Protein AF-A0A539D5G8-F1 (afdb_monomer_lite)

Foldseek 3Di:
DVVLVVCLVVVHFKDKDKDAPLCVVVVVVVQKDFDDPPPVCVVCVVRDPNITIIMHTRDD

Structure (mmCIF, N/CA/C/O backbone):
data_AF-A0A539D5G8-F1
#
_entry.id   AF-A0A539D5G8-F1
#
loop_
_atom_site.group_PDB
_atom_site.id
_atom_site.type_symbol
_atom_site.label_atom_id
_atom_site.label_alt_id
_atom_site.label_comp_id
_atom_site.label_asym_id
_atom_site.label_entity_id
_atom_site.label_seq_id
_atom_site.pdbx_PDB_ins_code
_atom_site.Cartn_x
_atom_site.Cartn_y
_atom_site.Cartn_z
_atom_site.occupancy
_atom_site.B_iso_or_equiv
_atom_site.auth_seq_id
_atom_site.auth_comp_id
_atom_site.auth_asym_id
_atom_site.auth_atom_id
_atom_site.pdbx_PDB_model_num
ATOM 1 N N . GLU A 1 1 ? 7.389 -2.660 12.970 1.00 86.62 1 GLU A N 1
ATOM 2 C CA . GLU A 1 1 ? 6.532 -2.869 14.161 1.00 86.62 1 GLU A CA 1
ATOM 3 C C . GLU A 1 1 ? 6.209 -1.611 14.972 1.00 86.62 1 GLU A C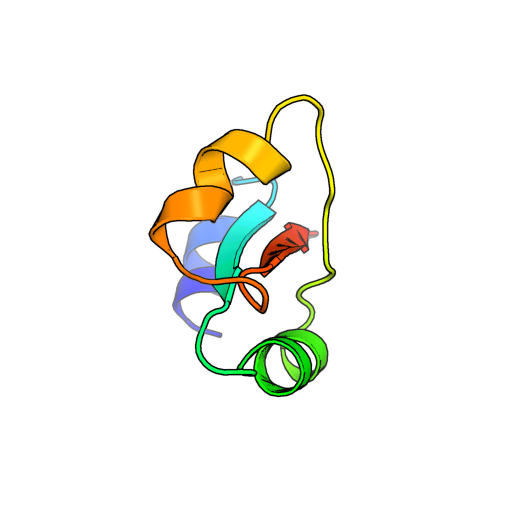 1
ATOM 5 O O . GLU A 1 1 ? 5.031 -1.297 15.022 1.00 86.62 1 GLU A O 1
ATOM 10 N N . ARG A 1 2 ? 7.158 -0.837 15.534 1.00 94.38 2 ARG A N 1
ATOM 11 C CA . ARG A 1 2 ? 6.812 0.359 16.351 1.00 94.38 2 ARG A CA 1
ATOM 12 C C . ARG A 1 2 ? 5.828 1.330 15.672 1.00 94.38 2 ARG A C 1
ATOM 14 O O . ARG A 1 2 ? 4.791 1.628 16.244 1.00 94.38 2 ARG A O 1
ATOM 21 N N . LEU A 1 3 ? 6.117 1.748 14.436 1.00 93.69 3 LEU A N 1
ATOM 22 C CA . LEU A 1 3 ? 5.239 2.645 13.670 1.00 93.69 3 LEU A CA 1
ATOM 23 C C . LEU A 1 3 ? 3.837 2.054 13.439 1.00 93.69 3 LEU A C 1
ATOM 25 O O . LEU A 1 3 ? 2.854 2.779 13.491 1.00 93.69 3 LEU A O 1
ATOM 29 N N . ALA A 1 4 ? 3.739 0.743 13.189 1.00 93.31 4 ALA A N 1
ATOM 30 C CA . ALA A 1 4 ? 2.452 0.075 12.999 1.00 93.31 4 ALA A CA 1
ATOM 31 C C . ALA A 1 4 ? 1.640 0.072 14.298 1.00 93.31 4 ALA A C 1
ATOM 33 O O . ALA A 1 4 ? 0.468 0.414 14.270 1.00 93.31 4 ALA A O 1
ATOM 34 N N . SER A 1 5 ? 2.281 -0.219 15.433 1.00 94.19 5 SER A N 1
ATOM 35 C CA . SER A 1 5 ? 1.635 -0.173 16.748 1.00 94.19 5 SER A CA 1
ATOM 36 C C . SER A 1 5 ? 1.143 1.229 17.112 1.00 94.19 5 SER A C 1
ATOM 38 O O . SER A 1 5 ? 0.023 1.366 17.594 1.00 94.19 5 SER A O 1
ATOM 40 N N . GLU A 1 6 ? 1.951 2.266 16.873 1.00 96.12 6 GLU A N 1
ATOM 41 C CA . GLU A 1 6 ? 1.558 3.659 17.127 1.00 96.12 6 GLU A CA 1
ATOM 42 C C . GLU A 1 6 ? 0.403 4.090 16.208 1.00 96.12 6 GLU A C 1
ATOM 44 O O . GLU A 1 6 ? -0.537 4.741 16.659 1.00 96.12 6 GLU A O 1
ATOM 49 N N . ALA A 1 7 ? 0.433 3.687 14.934 1.00 96.12 7 ALA A N 1
ATOM 50 C CA . ALA A 1 7 ? -0.629 3.991 13.982 1.00 96.12 7 ALA A CA 1
ATOM 51 C C . ALA A 1 7 ? -1.949 3.277 14.325 1.00 96.12 7 ALA A C 1
ATOM 53 O O . ALA A 1 7 ? -3.002 3.913 14.264 1.00 96.12 7 ALA A O 1
ATOM 54 N N . THR A 1 8 ? -1.894 2.009 14.746 1.00 95.62 8 THR A N 1
ATOM 55 C CA . THR A 1 8 ? -3.059 1.267 15.253 1.00 95.62 8 THR A CA 1
ATOM 56 C C . THR A 1 8 ? -3.643 1.959 16.485 1.00 95.62 8 THR A C 1
ATOM 58 O O . THR A 1 8 ? -4.824 2.285 16.495 1.00 95.62 8 THR A O 1
ATOM 61 N N . ALA A 1 9 ? -2.813 2.303 17.479 1.00 96.12 9 ALA A N 1
ATOM 62 C CA . ALA A 1 9 ? -3.270 2.989 18.693 1.00 96.12 9 ALA A CA 1
ATOM 63 C C . ALA A 1 9 ? -3.890 4.373 18.418 1.00 96.12 9 ALA A C 1
ATOM 65 O O . ALA A 1 9 ? -4.756 4.829 19.162 1.00 96.12 9 ALA A O 1
ATOM 66 N N . ALA A 1 10 ? -3.462 5.043 17.346 1.00 95.94 10 ALA A N 1
ATOM 67 C CA . ALA A 1 10 ? -4.039 6.302 16.883 1.00 95.94 10 ALA A CA 1
ATOM 68 C C . ALA A 1 10 ? -5.274 6.127 15.969 1.00 95.94 10 ALA A C 1
ATOM 70 O O . ALA A 1 10 ? -5.802 7.122 15.474 1.00 95.94 10 ALA A O 1
ATOM 71 N N . GLY A 1 11 ? -5.746 4.895 15.741 1.00 96.31 11 GLY A N 1
ATOM 72 C CA . GLY A 1 11 ? -6.947 4.597 14.956 1.00 96.31 11 GLY A CA 1
ATOM 73 C C . GLY A 1 11 ? -6.774 4.745 13.442 1.00 96.31 11 GLY A C 1
ATOM 74 O O . GLY A 1 11 ? -7.762 4.897 12.718 1.00 96.31 11 GLY A O 1
ATOM 75 N N . TRP A 1 12 ? -5.539 4.727 12.933 1.00 97.25 12 TRP A N 1
ATOM 76 C CA . TRP A 1 12 ? -5.304 4.772 11.492 1.00 97.25 12 TRP A CA 1
ATOM 77 C C . TRP A 1 12 ? -5.651 3.426 10.846 1.00 97.25 12 TRP A C 1
ATOM 79 O O . TRP A 1 12 ? -5.240 2.384 11.348 1.00 97.25 12 TRP A O 1
ATOM 89 N N . PRO A 1 13 ? -6.332 3.415 9.687 1.00 96.25 13 PRO A N 1
ATOM 90 C CA . PRO A 1 13 ? -6.813 2.171 9.082 1.00 96.25 13 PRO A CA 1
ATOM 91 C C . PRO A 1 13 ? -5.719 1.384 8.344 1.00 96.25 13 PRO A C 1
ATOM 93 O O . PRO A 1 13 ? -5.896 0.207 8.018 1.00 96.25 13 PRO A O 1
ATOM 96 N N . ALA A 1 14 ? -4.607 2.038 7.992 1.00 97.12 14 ALA A N 1
ATOM 97 C CA . ALA A 1 14 ? -3.544 1.435 7.202 1.00 97.12 14 ALA A CA 1
ATOM 98 C C . ALA A 1 14 ? -2.233 2.231 7.262 1.00 97.12 14 ALA A C 1
ATOM 100 O O . ALA A 1 14 ? -2.235 3.450 7.433 1.00 97.12 14 ALA A O 1
ATOM 101 N N . LEU A 1 15 ? -1.127 1.537 6.993 1.00 97.69 15 LEU A N 1
ATOM 102 C CA . LEU A 1 15 ? 0.129 2.131 6.535 1.00 97.69 15 LEU A CA 1
ATOM 103 C C . LEU A 1 15 ? 0.260 1.961 5.025 1.00 97.69 15 LEU A C 1
ATOM 105 O O . LEU A 1 15 ? -0.167 0.950 4.466 1.00 97.69 15 LEU A O 1
ATOM 109 N N . THR A 1 16 ? 0.901 2.926 4.369 1.00 97.56 16 THR A N 1
ATOM 110 C CA . THR A 1 16 ? 1.145 2.873 2.923 1.00 97.56 16 THR A CA 1
ATOM 111 C C . THR A 1 16 ? 2.569 3.301 2.607 1.00 97.56 16 THR A C 1
ATOM 113 O O . THR A 1 16 ? 3.134 4.132 3.319 1.00 97.56 16 THR A O 1
ATOM 116 N N . LEU A 1 17 ? 3.160 2.716 1.569 1.00 97.50 17 LEU A N 1
ATOM 117 C CA . LEU A 1 17 ? 4.512 3.030 1.113 1.00 97.50 17 LEU A CA 1
ATOM 118 C C . LEU A 1 17 ? 4.636 2.849 -0.400 1.00 97.50 17 LEU A C 1
ATOM 120 O O . LEU A 1 17 ? 3.781 2.231 -1.033 1.00 97.50 17 LEU A O 1
ATOM 124 N N . VAL A 1 18 ? 5.727 3.361 -0.965 1.00 97.56 18 VAL A N 1
ATOM 125 C CA . VAL A 1 18 ? 6.185 3.007 -2.311 1.00 97.56 18 VAL A CA 1
ATOM 126 C C . VAL A 1 18 ? 7.470 2.200 -2.167 1.00 97.56 18 VAL A C 1
ATOM 128 O O . VAL A 1 18 ? 8.475 2.715 -1.682 1.00 97.56 18 VAL A O 1
ATOM 131 N N . ALA A 1 19 ? 7.437 0.931 -2.560 1.00 97.69 19 ALA A N 1
ATOM 132 C CA . ALA A 1 19 ? 8.627 0.104 -2.675 1.00 97.69 19 ALA A CA 1
ATOM 133 C C . ALA A 1 19 ? 9.310 0.407 -4.010 1.00 97.69 19 ALA A C 1
ATOM 135 O O . ALA A 1 19 ? 8.650 0.418 -5.042 1.00 97.69 19 ALA A O 1
ATOM 136 N N . VAL A 1 20 ? 10.618 0.647 -3.984 1.00 95.81 20 VAL A N 1
ATOM 137 C CA . VAL A 1 20 ? 11.474 0.880 -5.159 1.00 95.81 20 VAL A CA 1
ATOM 138 C C . VAL A 1 20 ? 12.663 -0.079 -5.106 1.00 95.81 20 VAL A C 1
ATOM 140 O O . VAL A 1 20 ? 12.872 -0.713 -4.072 1.00 95.81 20 VAL A O 1
ATOM 143 N N . ASN A 1 21 ? 13.453 -0.178 -6.179 1.00 93.31 21 ASN A N 1
ATOM 144 C CA . ASN A 1 21 ? 14.651 -1.033 -6.231 1.00 93.31 21 ASN A CA 1
ATOM 145 C C . ASN A 1 21 ? 14.367 -2.492 -5.826 1.00 93.31 21 ASN A C 1
ATOM 147 O O . ASN A 1 21 ? 15.090 -3.063 -5.014 1.00 93.31 21 ASN A O 1
ATOM 151 N N . ASP A 1 22 ? 13.268 -3.052 -6.339 1.00 92.75 22 ASP A N 1
ATOM 152 C CA . ASP A 1 22 ? 12.828 -4.427 -6.065 1.00 92.75 22 ASP A CA 1
ATOM 153 C C . ASP A 1 22 ? 12.626 -4.751 -4.565 1.00 92.75 22 ASP A C 1
ATOM 155 O O . ASP A 1 22 ? 12.746 -5.884 -4.105 1.00 92.75 22 ASP A O 1
ATOM 159 N N . ALA A 1 23 ? 12.289 -3.741 -3.755 1.00 96.38 23 ALA A N 1
ATOM 160 C CA . ALA A 1 23 ? 12.042 -3.920 -2.323 1.00 96.38 23 ALA A CA 1
ATOM 161 C C . ALA A 1 23 ? 10.660 -4.522 -1.993 1.00 96.38 23 ALA A C 1
ATOM 163 O O . ALA A 1 23 ? 10.368 -4.760 -0.819 1.00 96.38 23 ALA A O 1
ATOM 164 N N . ALA A 1 24 ? 9.786 -4.760 -2.977 1.00 97.25 24 ALA A N 1
ATOM 165 C CA . ALA A 1 24 ? 8.429 -5.250 -2.717 1.00 97.25 24 ALA A CA 1
ATOM 166 C C . ALA A 1 24 ? 8.405 -6.589 -1.943 1.00 97.25 24 ALA A C 1
ATOM 168 O O . ALA A 1 24 ? 7.733 -6.639 -0.908 1.00 97.25 24 ALA A O 1
ATOM 169 N N . PRO A 1 25 ? 9.216 -7.614 -2.290 1.00 97.50 25 PRO A N 1
ATOM 170 C CA . PRO A 1 25 ? 9.250 -8.873 -1.540 1.00 97.50 25 PRO A CA 1
ATOM 171 C C . PRO A 1 25 ? 9.671 -8.707 -0.07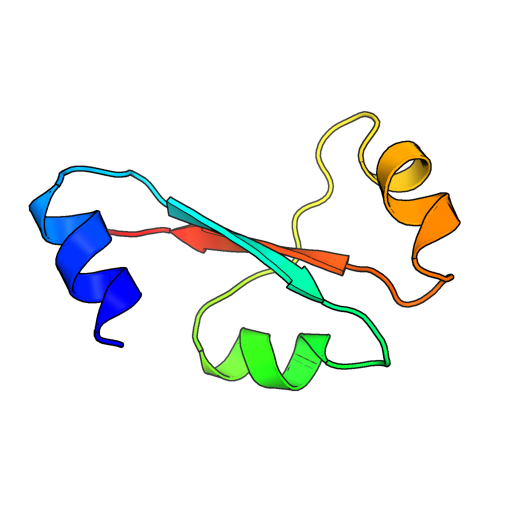4 1.00 97.50 25 PRO A C 1
ATOM 173 O O . PRO A 1 25 ? 9.280 -9.496 0.787 1.00 97.50 25 PRO A O 1
ATOM 176 N N . PHE A 1 26 ? 10.485 -7.692 0.245 1.00 97.25 26 PHE A N 1
ATOM 177 C CA . PHE A 1 26 ? 10.836 -7.378 1.632 1.00 97.25 26 PHE A CA 1
ATOM 178 C C . PHE A 1 26 ? 9.613 -6.909 2.425 1.00 97.25 26 PHE A C 1
ATOM 180 O O . PHE A 1 26 ? 9.397 -7.371 3.548 1.00 97.25 26 PHE A O 1
ATOM 187 N N . TRP A 1 27 ? 8.797 -6.030 1.845 1.00 97.75 27 TRP A N 1
ATOM 188 C CA . TRP A 1 27 ? 7.622 -5.461 2.506 1.00 97.75 27 TRP A CA 1
ATOM 189 C C . TRP A 1 27 ? 6.433 -6.422 2.563 1.00 97.75 27 TRP A C 1
ATOM 191 O O . TRP A 1 27 ? 5.679 -6.381 3.537 1.00 97.75 27 TRP A O 1
ATOM 201 N N . GLU A 1 28 ? 6.315 -7.343 1.606 1.00 97.88 28 GLU A N 1
ATOM 202 C CA . GLU A 1 28 ? 5.333 -8.437 1.652 1.00 97.88 28 GLU A CA 1
ATOM 203 C C . GLU A 1 28 ? 5.471 -9.271 2.930 1.00 97.88 28 GLU A C 1
ATOM 205 O O . GLU A 1 28 ? 4.488 -9.516 3.632 1.00 97.88 28 GLU A O 1
ATOM 210 N N . ARG A 1 29 ? 6.709 -9.596 3.328 1.00 97.00 29 ARG A N 1
ATOM 211 C CA . ARG A 1 29 ? 6.990 -10.298 4.597 1.00 97.00 29 ARG A CA 1
ATOM 212 C C . ARG A 1 29 ? 6.626 -9.489 5.846 1.00 97.00 29 ARG A C 1
ATOM 214 O O . ARG A 1 29 ? 6.515 -10.062 6.924 1.00 97.00 29 ARG A O 1
ATOM 221 N N . HIS A 1 30 ? 6.433 -8.177 5.710 1.00 96.06 30 HIS A N 1
ATOM 222 C CA . HIS A 1 30 ? 6.017 -7.270 6.784 1.00 96.06 30 HIS A CA 1
ATOM 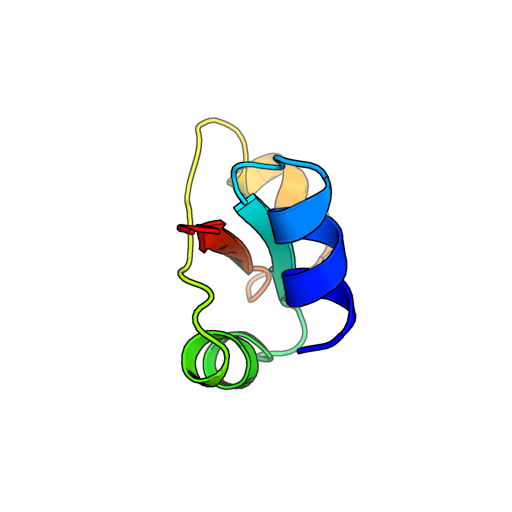223 C C . HIS A 1 30 ? 4.518 -6.932 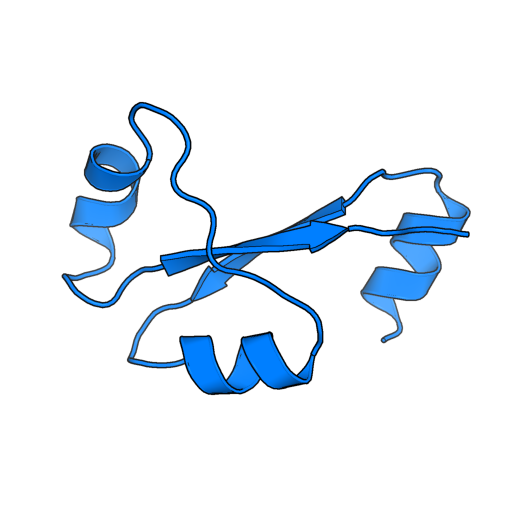6.731 1.00 96.06 30 HIS A C 1
ATOM 225 O O . HIS A 1 30 ? 4.078 -5.997 7.409 1.00 96.06 30 HIS A O 1
ATOM 231 N N . GLY A 1 31 ? 3.736 -7.678 5.942 1.00 96.06 31 GLY A N 1
ATOM 232 C CA . GLY A 1 31 ? 2.278 -7.564 5.873 1.00 96.06 31 GLY A CA 1
ATOM 233 C C . GLY A 1 31 ? 1.765 -6.477 4.928 1.00 96.06 31 GLY A C 1
ATOM 234 O O . GLY A 1 31 ? 0.580 -6.147 4.972 1.00 96.06 31 GLY A O 1
ATOM 235 N N . PHE A 1 32 ? 2.629 -5.899 4.092 1.00 98.25 32 PHE A N 1
ATOM 236 C CA . PHE A 1 32 ? 2.197 -5.001 3.026 1.00 98.25 32 PHE A CA 1
ATOM 237 C C . PHE A 1 32 ? 1.789 -5.799 1.788 1.00 98.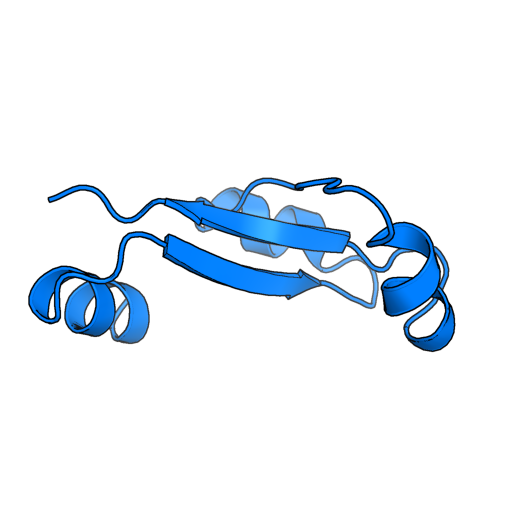25 32 PHE A C 1
ATOM 239 O O . PHE A 1 32 ? 2.429 -6.781 1.434 1.00 98.25 32 PHE A O 1
ATOM 246 N N . VAL A 1 33 ? 0.759 -5.342 1.087 1.00 98.00 33 VAL A N 1
ATOM 247 C CA . VAL A 1 33 ? 0.326 -5.906 -0.196 1.00 98.00 33 VAL A CA 1
ATOM 248 C C . VAL A 1 33 ? 0.356 -4.832 -1.270 1.00 98.00 33 VAL A C 1
ATOM 250 O O . VAL A 1 33 ? 0.063 -3.669 -0.988 1.00 98.00 33 VAL A O 1
ATOM 253 N N . VAL A 1 34 ? 0.705 -5.202 -2.503 1.00 97.56 34 VAL A N 1
ATOM 254 C CA . VAL A 1 34 ? 0.656 -4.276 -3.642 1.00 97.56 34 VAL A CA 1
ATOM 255 C C . VAL A 1 34 ? -0.787 -3.825 -3.873 1.00 97.56 34 VAL A C 1
ATOM 257 O O . VAL A 1 34 ? -1.706 -4.642 -3.917 1.00 97.56 34 VAL A O 1
ATOM 260 N N . ALA A 1 35 ? -0.986 -2.519 -4.041 1.00 97.06 35 ALA A N 1
ATOM 261 C CA . ALA A 1 35 ? -2.275 -1.927 -4.371 1.00 97.06 35 ALA A CA 1
ATOM 262 C C . ALA A 1 35 ? -2.157 -1.073 -5.637 1.00 97.06 35 ALA A C 1
ATOM 264 O O . ALA A 1 35 ? -1.190 -0.335 -5.819 1.00 97.06 35 ALA A O 1
ATOM 265 N N . VAL A 1 36 ? -3.171 -1.148 -6.501 1.00 94.88 36 VAL A N 1
ATOM 266 C CA . VAL A 1 36 ? -3.184 -0.464 -7.804 1.00 94.88 36 VAL A CA 1
ATOM 267 C C . VAL A 1 36 ? -4.423 0.435 -7.927 1.00 94.88 36 VAL A C 1
ATOM 269 O O . VAL A 1 36 ? -5.306 0.165 -8.742 1.00 94.88 36 VAL A O 1
ATOM 272 N N . PRO A 1 37 ? -4.567 1.478 -7.085 1.00 94.62 37 PRO A N 1
ATOM 273 C CA . PRO A 1 37 ? -5.693 2.390 -7.213 1.00 94.62 37 PRO A CA 1
ATOM 274 C C . PRO A 1 37 ? -5.595 3.202 -8.521 1.00 94.62 37 PRO A C 1
ATOM 276 O O . PRO A 1 37 ? -4.494 3.383 -9.057 1.00 94.62 37 PRO A O 1
ATOM 279 N N . PRO A 1 38 ? -6.723 3.719 -9.044 1.00 95.81 38 PRO A N 1
ATOM 280 C CA . PRO A 1 38 ? -6.730 4.511 -10.273 1.00 95.81 38 PRO A CA 1
ATOM 281 C C . PRO A 1 38 ? -5.719 5.668 -10.238 1.00 95.81 38 PRO A C 1
ATOM 283 O O . PRO A 1 38 ? -5.613 6.384 -9.241 1.00 95.81 38 PRO A O 1
ATOM 286 N N . GLY A 1 39 ? -4.955 5.835 -11.321 1.00 93.19 39 GLY A N 1
ATOM 287 C CA . GLY A 1 39 ? -3.926 6.877 -11.449 1.00 93.19 39 GLY A CA 1
ATOM 288 C C . GLY A 1 39 ? -2.641 6.636 -10.645 1.00 93.19 39 GLY A C 1
ATOM 289 O O . GLY A 1 39 ? -1.759 7.492 -10.635 1.00 93.19 39 GLY A O 1
ATOM 290 N N . MET A 1 40 ? -2.499 5.495 -9.959 1.00 94.44 40 MET A N 1
ATOM 291 C CA . MET A 1 40 ? -1.276 5.201 -9.204 1.00 94.44 40 MET A CA 1
ATOM 292 C C . MET A 1 40 ? -0.079 4.928 -10.115 1.00 94.44 40 MET A C 1
ATOM 294 O O . MET A 1 40 ? 1.021 5.359 -9.796 1.00 94.44 40 MET A O 1
ATOM 298 N N . ALA A 1 41 ? -0.282 4.268 -11.259 1.00 90.00 41 ALA A N 1
ATOM 299 C CA . ALA A 1 41 ? 0.798 3.992 -12.209 1.00 90.00 41 ALA A CA 1
ATOM 300 C C . ALA A 1 41 ? 1.507 5.283 -12.659 1.00 90.00 41 ALA A C 1
ATOM 302 O O . ALA A 1 41 ? 2.732 5.360 -12.600 1.00 90.00 41 ALA A O 1
ATOM 303 N N . ASP A 1 42 ? 0.740 6.326 -12.986 1.00 93.06 42 ASP A N 1
ATOM 304 C CA . ASP A 1 42 ? 1.285 7.626 -13.394 1.00 93.06 42 ASP A CA 1
ATOM 305 C C . ASP A 1 42 ? 2.070 8.295 -12.259 1.00 93.06 42 ASP A C 1
ATOM 307 O O . ASP A 1 42 ? 3.155 8.833 -12.477 1.00 93.06 42 ASP A O 1
ATOM 311 N N . LYS A 1 43 ? 1.569 8.206 -11.017 1.00 92.19 43 LYS A N 1
ATOM 312 C CA . LYS A 1 43 ? 2.279 8.712 -9.828 1.00 92.19 43 LYS A CA 1
ATOM 313 C C . LYS A 1 43 ? 3.596 7.981 -9.573 1.00 92.19 43 LYS A C 1
ATOM 315 O O . LYS A 1 43 ? 4.526 8.577 -9.034 1.00 92.19 43 LYS A O 1
ATOM 320 N N . LEU A 1 44 ? 3.672 6.702 -9.933 1.00 95.25 44 LEU A N 1
ATOM 321 C CA . LEU A 1 44 ? 4.856 5.873 -9.730 1.00 95.25 44 LEU A CA 1
ATOM 322 C C . LEU A 1 44 ? 5.885 5.985 -10.864 1.00 95.25 44 LEU A C 1
ATOM 324 O O . LEU A 1 44 ? 7.026 5.577 -10.664 1.00 95.25 44 LEU A O 1
ATOM 328 N N . ALA A 1 45 ? 5.537 6.580 -12.010 1.00 91.06 45 ALA A N 1
ATOM 329 C CA . ALA A 1 45 ? 6.398 6.627 -13.195 1.00 91.06 45 ALA A CA 1
ATOM 330 C C . ALA A 1 45 ? 7.792 7.236 -12.929 1.00 91.06 45 ALA A C 1
ATOM 332 O O . ALA A 1 45 ? 8.783 6.780 -13.495 1.00 91.06 45 ALA A O 1
ATOM 333 N N . GLY A 1 46 ? 7.889 8.220 -12.026 1.00 91.62 46 GLY A N 1
ATOM 334 C CA . GLY A 1 46 ? 9.162 8.851 -11.647 1.00 91.62 46 GLY A CA 1
ATOM 335 C C . GLY A 1 46 ? 10.066 8.009 -10.736 1.00 91.62 46 GLY A C 1
ATOM 336 O O . GLY A 1 46 ? 11.233 8.349 -10.565 1.00 91.62 46 GLY A O 1
ATOM 337 N N . TYR A 1 47 ? 9.554 6.921 -10.156 1.00 90.88 47 TYR A N 1
ATOM 338 C CA . TYR A 1 47 ? 10.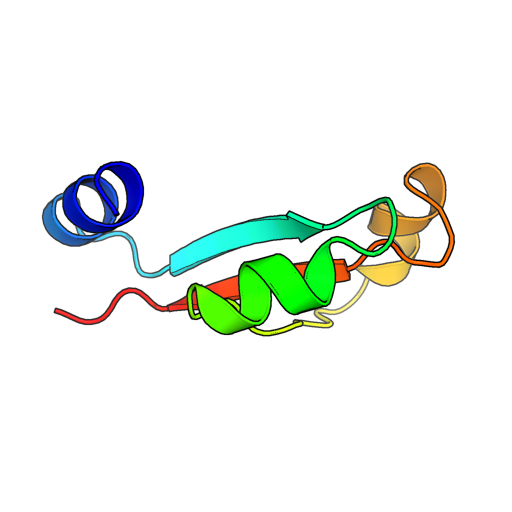282 6.056 -9.219 1.00 90.88 47 TYR A CA 1
ATOM 339 C C . TYR A 1 47 ? 10.924 4.828 -9.887 1.00 90.88 47 TYR A C 1
ATOM 341 O O . TYR A 1 47 ? 11.665 4.094 -9.233 1.00 90.88 47 TYR A O 1
ATOM 349 N N . GLY A 1 48 ? 10.659 4.612 -11.178 1.00 88.56 48 GLY A N 1
ATOM 350 C CA . GLY A 1 48 ? 11.148 3.471 -11.952 1.00 88.56 48 GLY A CA 1
ATOM 351 C C . GLY A 1 48 ? 10.093 2.375 -12.167 1.00 88.56 48 GLY A C 1
ATOM 352 O O . GLY A 1 48 ? 9.067 2.345 -11.485 1.00 88.56 48 GLY A O 1
ATOM 353 N N . PRO A 1 49 ? 10.328 1.455 -13.122 1.00 87.88 49 PRO A N 1
ATOM 354 C CA . PRO A 1 49 ? 9.334 0.468 -13.562 1.00 87.88 49 PRO A CA 1
ATOM 355 C C . PRO A 1 49 ? 8.949 -0.544 -12.472 1.00 87.88 49 PRO A C 1
ATOM 357 O O . PRO A 1 49 ? 7.840 -1.082 -12.478 1.00 87.88 49 PRO A O 1
ATOM 360 N N . ASP A 1 50 ? 9.833 -0.767 -11.502 1.00 90.62 50 ASP A N 1
ATOM 361 C CA . ASP A 1 50 ? 9.621 -1.700 -10.392 1.00 90.62 50 ASP A CA 1
ATOM 362 C C . ASP A 1 50 ? 9.023 -1.036 -9.151 1.00 90.62 50 ASP A C 1
ATOM 364 O O . ASP A 1 50 ? 8.840 -1.687 -8.123 1.00 90.62 50 ASP A O 1
ATOM 368 N N . ALA A 1 51 ? 8.666 0.249 -9.240 1.00 96.38 51 ALA A N 1
ATOM 369 C CA . ALA A 1 51 ? 7.985 0.929 -8.156 1.00 96.38 51 ALA A CA 1
ATOM 370 C C . ALA A 1 51 ? 6.611 0.292 -7.894 1.00 96.38 51 ALA A C 1
ATOM 372 O O . ALA A 1 51 ? 5.811 0.076 -8.812 1.00 96.38 51 ALA A O 1
ATOM 373 N N . ARG A 1 52 ? 6.319 -0.020 -6.630 1.00 97.44 52 ARG A N 1
ATOM 374 C CA . ARG A 1 52 ? 5.037 -0.592 -6.198 1.00 97.44 52 ARG A CA 1
ATOM 375 C C . ARG A 1 52 ? 4.473 0.230 -5.057 1.00 97.44 52 ARG A C 1
ATOM 377 O O . ARG A 1 52 ? 5.117 0.378 -4.024 1.00 97.44 52 ARG A O 1
ATOM 384 N N . TYR A 1 53 ? 3.251 0.721 -5.215 1.00 98.00 53 TYR A N 1
ATOM 385 C CA . TYR A 1 53 ? 2.483 1.220 -4.083 1.00 98.00 53 TYR A CA 1
ATOM 386 C C . TYR A 1 53 ? 1.981 0.029 -3.270 1.00 98.00 53 TYR A C 1
ATOM 388 O O . TYR A 1 53 ? 1.424 -0.919 -3.830 1.00 98.00 53 TYR A O 1
ATOM 396 N N . MET A 1 54 ? 2.201 0.056 -1.961 1.00 98.31 54 MET A N 1
ATOM 397 C CA . MET A 1 54 ? 1.848 -1.045 -1.076 1.00 98.31 54 MET A CA 1
ATOM 398 C C . MET A 1 54 ? 1.129 -0.546 0.167 1.00 98.31 54 MET A C 1
ATOM 400 O O . MET A 1 54 ? 1.405 0.543 0.672 1.00 98.31 54 MET A O 1
ATOM 404 N N . VAL A 1 55 ? 0.217 -1.368 0.672 1.00 98.19 55 VAL A N 1
ATOM 405 C CA . VAL A 1 55 ? -0.657 -1.049 1.799 1.00 98.19 55 VAL A CA 1
ATOM 406 C C . VAL A 1 55 ? -0.603 -2.185 2.813 1.00 98.19 55 VAL A C 1
ATOM 408 O O . VAL A 1 55 ? -0.753 -3.345 2.444 1.00 98.19 55 VAL A O 1
ATOM 411 N N . ARG A 1 56 ? -0.434 -1.861 4.095 1.00 97.56 56 ARG A N 1
ATOM 412 C CA . ARG A 1 56 ? -0.655 -2.776 5.224 1.00 97.56 56 ARG A CA 1
ATOM 413 C C . ARG A 1 56 ? -1.879 -2.280 5.974 1.00 97.56 56 ARG A C 1
ATOM 415 O O . ARG A 1 56 ? -1.839 -1.191 6.542 1.00 97.56 56 ARG A O 1
ATOM 422 N N . ARG A 1 57 ? -2.963 -3.056 5.970 1.00 96.81 57 ARG A N 1
ATOM 423 C CA . ARG A 1 57 ? -4.127 -2.742 6.809 1.00 96.81 57 ARG A CA 1
ATOM 424 C C . ARG A 1 57 ? -3.744 -2.898 8.274 1.00 96.81 57 ARG A C 1
ATOM 426 O O . ARG A 1 57 ? -3.034 -3.837 8.630 1.00 96.81 57 ARG A O 1
ATOM 433 N N . LEU A 1 58 ? -4.203 -1.961 9.087 1.00 94.62 58 LEU A N 1
ATOM 434 C CA . LEU A 1 58 ? -4.068 -2.010 10.530 1.00 94.62 58 LEU A CA 1
ATOM 435 C C . LEU A 1 58 ? -5.432 -2.434 11.065 1.00 94.62 58 LEU A C 1
ATOM 437 O O . LEU A 1 58 ? -6.412 -1.708 10.937 1.00 94.62 58 LEU A O 1
ATOM 441 N N . THR A 1 59 ? -5.506 -3.665 11.548 1.00 81.06 59 THR A N 1
ATOM 442 C CA . THR A 1 59 ? -6.632 -4.146 12.345 1.00 81.06 59 THR A CA 1
ATOM 443 C C . THR A 1 59 ? -6.199 -4.109 13.802 1.00 81.06 59 THR A C 1
ATOM 445 O O . THR A 1 59 ? -5.034 -4.406 14.081 1.00 81.06 59 THR A O 1
ATOM 448 N N . ASP A 1 60 ? -7.113 -3.732 14.692 1.00 59.91 60 ASP A N 1
ATOM 449 C CA . ASP A 1 60 ? -6.968 -4.014 16.125 1.00 59.91 60 ASP A CA 1
ATOM 450 C C . ASP A 1 60 ? -6.984 -5.528 16.392 1.00 59.91 60 ASP A C 1
ATOM 452 O O . ASP A 1 60 ? -7.665 -6.260 15.627 1.00 59.91 60 ASP A O 1
#

Secondary structure (DSSP, 8-state):
-HHHHHHHHTT-SEEEEEE-TT-HHHHHTTT-EE---TTHHHHHGGG-TT-EEEEEE---

Sequence (60 aa):
ERLASEATAAGWPALTLVAVNDAAPFWERHGFVVAVPPGMADKLAGYGPDARYMVRRLTD

Radius of gyration: 12.27 Å; chains: 1; bounding box: 22×19×32 Å

pLDDT: mean 94.42, std 5.56, range [59.91, 98.31]